Protein AF-A0A1H9DHJ3-F1 (afdb_monomer_lite)

Organism: NCBI:txid355243

InterPro domains:
  IPR011577 Cytochrome b561, bacterial/Ni-hydrogenase [PF01292] (8-57)
  IPR016174 Di-haem cytochrome, transmembrane [SSF81342] (3-71)
  IPR051542 Hydrogenase-associated cytochrome [PTHR30485] (2-71)

Secondary structure (DSSP, 8-state):
------TTHHHHHHHHHHHHHHHHHHHHHTT-GGGHHHHHHHHHHHHHHHHHHHHHHHHT--------------

Structure (mmCIF, N/CA/C/O backbone):
data_AF-A0A1H9DHJ3-F1
#
_entry.id   AF-A0A1H9DHJ3-F1
#
loop_
_atom_site.group_PDB
_atom_site.id
_atom_site.type_symbol
_atom_site.label_atom_id
_atom_site.label_alt_id
_atom_site.label_comp_id
_atom_site.label_asym_id
_atom_site.label_entity_id
_atom_site.label_seq_id
_atom_site.pdbx_PDB_ins_code
_atom_site.Cartn_x
_atom_site.Cartn_y
_atom_site.Cartn_z
_atom_site.occupancy
_atom_site.B_iso_or_equiv
_atom_site.auth_seq_id
_atom_site.auth_comp_id
_atom_site.auth_asym_id
_atom_site.auth_atom_id
_atom_site.pdbx_PDB_model_num
ATOM 1 N N . MET A 1 1 ? -5.242 -1.691 37.037 1.00 48.78 1 MET A N 1
ATOM 2 C CA . MET A 1 1 ? -5.790 -0.852 35.949 1.00 48.78 1 MET A CA 1
ATOM 3 C C . MET A 1 1 ? -5.420 -1.501 34.621 1.00 48.78 1 MET A C 1
ATOM 5 O O . MET A 1 1 ? -4.298 -1.345 34.158 1.00 48.78 1 MET A O 1
ATOM 9 N N . SER A 1 2 ? -6.298 -2.345 34.080 1.00 49.94 2 SER A N 1
ATOM 10 C CA . SER A 1 2 ? -6.086 -3.065 32.819 1.00 49.94 2 SER A CA 1
ATOM 11 C C . SER A 1 2 ? -6.204 -2.086 31.651 1.00 49.94 2 SER A C 1
ATOM 13 O O . SER A 1 2 ? -7.263 -1.519 31.394 1.00 49.94 2 SER A O 1
ATOM 15 N N . LYS A 1 3 ? -5.086 -1.838 30.969 1.00 61.25 3 LYS A N 1
ATOM 16 C CA . LYS A 1 3 ? -5.032 -0.973 29.789 1.00 61.25 3 LYS A CA 1
ATOM 17 C C . LYS A 1 3 ? -5.768 -1.686 28.655 1.00 61.25 3 LYS A C 1
ATOM 19 O O . LYS A 1 3 ? -5.290 -2.713 28.183 1.00 61.25 3 LYS A O 1
ATOM 24 N N . MET A 1 4 ? -6.932 -1.178 28.247 1.00 59.62 4 MET A N 1
ATOM 25 C CA . MET A 1 4 ? -7.608 -1.668 27.045 1.00 59.62 4 MET A CA 1
ATOM 26 C C . MET A 1 4 ? -6.707 -1.366 25.848 1.00 59.62 4 MET A C 1
ATOM 28 O O . MET A 1 4 ? -6.527 -0.210 25.468 1.00 59.62 4 MET A O 1
ATOM 32 N N . ILE A 1 5 ? -6.068 -2.401 25.310 1.00 67.06 5 ILE A N 1
ATOM 33 C CA . ILE A 1 5 ? -5.285 -2.291 24.085 1.00 67.06 5 ILE A CA 1
ATOM 34 C C . ILE A 1 5 ? -6.307 -2.242 22.959 1.00 67.06 5 ILE A C 1
ATOM 36 O O . ILE A 1 5 ? -6.994 -3.227 22.695 1.00 67.06 5 ILE A O 1
ATOM 40 N N . ASN A 1 6 ? -6.442 -1.079 22.332 1.00 63.50 6 ASN A N 1
ATOM 41 C CA . ASN A 1 6 ? -7.301 -0.924 21.175 1.00 63.50 6 ASN A CA 1
ATOM 42 C C . ASN A 1 6 ? -6.650 -1.679 20.005 1.00 63.50 6 ASN A C 1
ATOM 44 O O . ASN A 1 6 ? -5.752 -1.178 19.331 1.00 63.50 6 ASN A O 1
ATOM 48 N N . ILE A 1 7 ? -7.043 -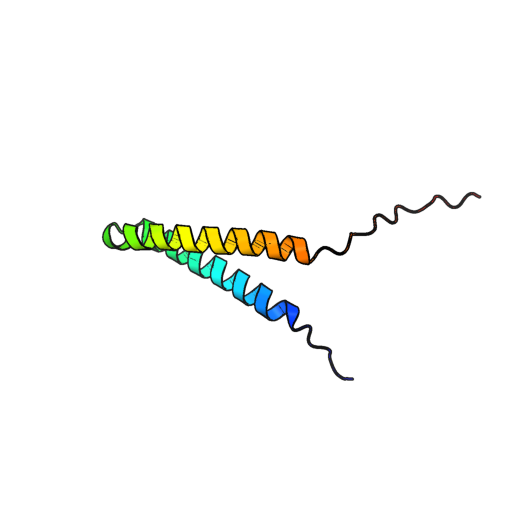2.942 19.819 1.00 62.91 7 ILE A N 1
ATOM 49 C CA . ILE A 1 7 ? -6.440 -3.852 18.830 1.00 62.91 7 ILE A CA 1
ATOM 50 C C . ILE A 1 7 ? -6.572 -3.290 17.401 1.00 62.91 7 ILE A C 1
ATOM 52 O O . ILE A 1 7 ? -5.775 -3.609 16.525 1.00 62.91 7 ILE A O 1
ATOM 56 N N . TRP A 1 8 ? -7.535 -2.387 17.198 1.00 65.88 8 TRP A N 1
ATOM 57 C CA . TRP A 1 8 ? -7.856 -1.697 15.949 1.00 65.88 8 TRP A CA 1
ATOM 58 C C . TRP A 1 8 ? -6.739 -0.805 15.381 1.00 65.88 8 TRP A C 1
ATOM 60 O O . TRP A 1 8 ? -6.721 -0.536 14.176 1.00 65.88 8 TRP A O 1
ATOM 70 N N . ASP A 1 9 ? -5.763 -0.404 16.196 1.00 68.94 9 ASP A N 1
ATOM 71 C CA . ASP A 1 9 ? -4.630 0.404 15.731 1.00 68.94 9 ASP A CA 1
ATOM 72 C C . ASP A 1 9 ? -3.564 -0.431 15.000 1.00 68.94 9 ASP A C 1
ATOM 74 O O . ASP A 1 9 ? -2.867 0.067 14.114 1.00 68.94 9 ASP A O 1
ATOM 78 N N . ILE A 1 10 ? -3.447 -1.721 15.324 1.00 76.25 10 ILE A N 1
ATOM 79 C CA . ILE A 1 10 ? -2.441 -2.627 14.749 1.00 76.25 10 ILE A CA 1
ATOM 80 C C . ILE A 1 10 ? -2.667 -2.885 13.247 1.00 76.25 10 ILE A C 1
ATOM 82 O O . ILE A 1 10 ? -1.729 -2.650 12.478 1.00 76.25 10 ILE A O 1
ATOM 86 N N . PRO A 1 11 ? -3.862 -3.312 12.780 1.00 73.50 11 PRO A N 1
ATOM 87 C CA . PRO A 1 11 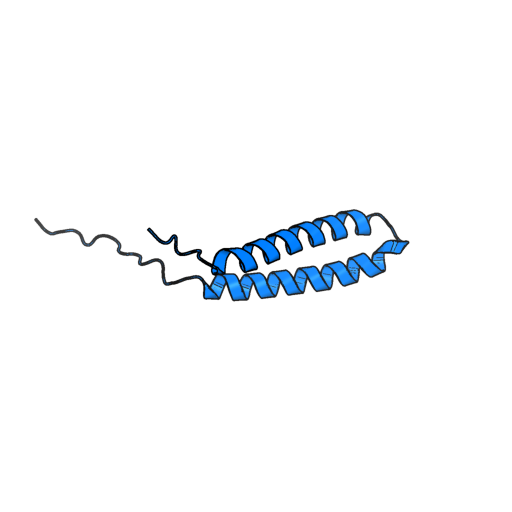? -4.087 -3.566 11.358 1.00 73.50 11 PRO A CA 1
ATOM 88 C C . PRO A 1 11 ? -3.923 -2.290 10.527 1.00 73.50 11 PRO A C 1
ATOM 90 O O . PRO A 1 11 ? -3.291 -2.316 9.474 1.00 73.50 11 PRO A O 1
ATOM 93 N N . THR A 1 12 ? -4.392 -1.148 11.038 1.00 78.06 12 THR A N 1
ATOM 94 C CA . THR A 1 12 ? -4.261 0.149 10.359 1.00 78.06 12 THR A CA 1
ATOM 95 C C . THR A 1 12 ? -2.793 0.545 10.165 1.00 78.06 12 THR A C 1
ATOM 97 O O . THR A 1 12 ? -2.413 1.028 9.096 1.00 78.06 12 THR A O 1
ATOM 100 N N . ARG A 1 13 ? -1.941 0.312 11.173 1.00 80.75 13 ARG A N 1
ATOM 101 C CA . ARG A 1 13 ? -0.501 0.595 11.085 1.00 80.75 13 ARG A CA 1
ATOM 102 C C . ARG A 1 13 ? 0.203 -0.351 10.121 1.00 80.75 13 ARG A C 1
ATOM 104 O O . ARG A 1 13 ? 0.993 0.132 9.318 1.00 80.75 13 ARG A O 1
ATOM 111 N N . LEU A 1 14 ? -0.097 -1.650 10.154 1.00 82.81 14 LEU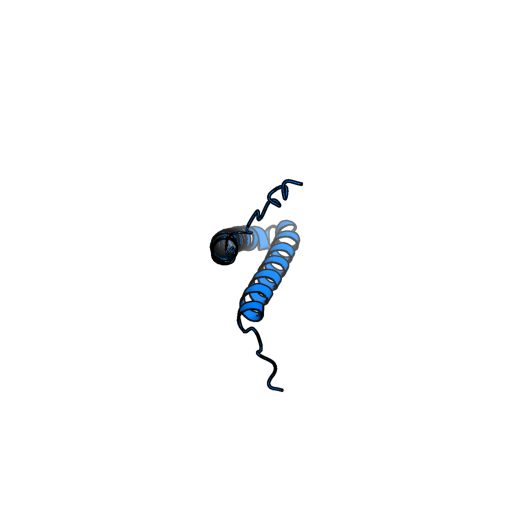 A N 1
ATOM 112 C CA . LEU A 1 14 ? 0.459 -2.613 9.195 1.00 82.81 14 LEU A CA 1
ATOM 113 C C . LEU A 1 14 ? 0.142 -2.209 7.751 1.00 82.81 14 LEU A C 1
ATOM 115 O O . LEU A 1 14 ? 1.056 -2.134 6.938 1.00 82.81 14 LEU A O 1
ATOM 119 N N . PHE A 1 15 ? -1.106 -1.831 7.462 1.00 81.81 15 PHE A N 1
ATOM 120 C CA . PHE A 1 15 ? -1.494 -1.331 6.139 1.00 81.81 15 PHE A CA 1
ATOM 121 C C . PHE A 1 1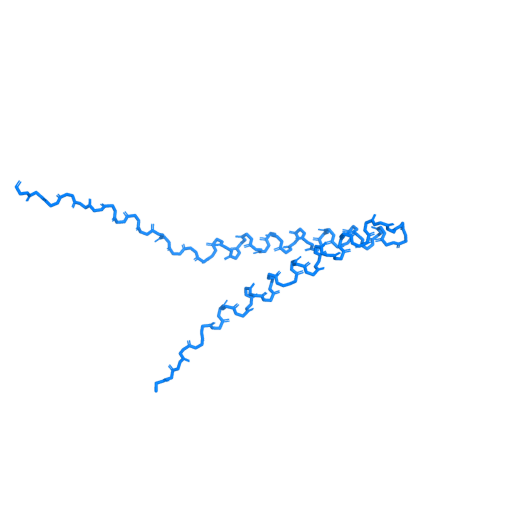5 ? -0.722 -0.081 5.719 1.00 81.81 15 PHE A C 1
ATOM 123 O O . PHE A 1 15 ? -0.275 0.014 4.578 1.00 81.81 15 PHE A O 1
ATOM 130 N N . HIS A 1 16 ? -0.556 0.880 6.630 1.00 82.06 16 HIS A N 1
ATOM 131 C CA . HIS A 1 16 ? 0.206 2.090 6.338 1.00 82.06 16 HIS A CA 1
ATOM 132 C C . HIS A 1 16 ? 1.668 1.770 5.999 1.00 82.06 16 HIS A C 1
ATOM 134 O O . HIS A 1 16 ? 2.179 2.255 4.992 1.00 82.06 16 HIS A O 1
ATOM 140 N N . TRP A 1 17 ? 2.316 0.907 6.787 1.00 86.88 17 TRP A N 1
ATOM 141 C CA . TRP A 1 17 ? 3.692 0.478 6.530 1.00 86.88 17 TRP A CA 1
ATOM 142 C C . TRP A 1 17 ? 3.829 -0.311 5.224 1.00 86.88 17 TRP A C 1
ATOM 144 O O . TRP A 1 17 ? 4.785 -0.081 4.486 1.00 86.88 17 TRP A O 1
ATOM 154 N N . SER A 1 18 ? 2.865 -1.172 4.883 1.00 86.19 18 SER A N 1
ATOM 155 C CA . SER A 1 18 ? 2.830 -1.853 3.583 1.00 86.19 18 SER A CA 1
ATOM 156 C C . SER A 1 18 ? 2.732 -0.868 2.420 1.00 86.19 18 SER A C 1
ATOM 158 O O . SER A 1 18 ? 3.415 -1.052 1.418 1.00 86.19 18 SER A O 1
ATOM 160 N N . LEU A 1 19 ? 1.935 0.196 2.557 1.00 86.69 19 LEU A N 1
ATOM 161 C CA . LEU A 1 19 ? 1.791 1.234 1.533 1.00 86.69 19 LEU A CA 1
ATOM 162 C C . LEU A 1 19 ? 3.119 1.970 1.308 1.00 86.69 19 LEU A C 1
ATOM 164 O O . LEU A 1 19 ? 3.544 2.126 0.168 1.00 86.69 19 LEU A O 1
ATOM 168 N N . VAL A 1 20 ? 3.811 2.346 2.388 1.00 89.88 20 VAL A N 1
ATOM 169 C CA . VAL A 1 20 ? 5.140 2.977 2.315 1.00 89.88 20 VAL A CA 1
ATOM 170 C C . VAL A 1 20 ? 6.165 2.045 1.657 1.00 89.88 20 VAL A C 1
ATOM 172 O O . VAL A 1 20 ? 6.905 2.483 0.778 1.00 89.88 20 VAL A O 1
ATOM 175 N N . ALA A 1 21 ? 6.188 0.762 2.032 1.00 89.75 21 ALA A N 1
ATOM 176 C CA . ALA A 1 21 ? 7.105 -0.223 1.458 1.00 89.75 21 ALA A CA 1
ATOM 177 C C . ALA A 1 21 ? 6.863 -0.442 -0.046 1.00 89.75 21 ALA A C 1
ATOM 179 O O . ALA A 1 21 ? 7.812 -0.437 -0.828 1.00 89.75 21 ALA A O 1
ATOM 180 N N . LEU A 1 22 ? 5.599 -0.573 -0.462 1.00 89.19 22 LEU A N 1
ATOM 181 C CA . LEU A 1 22 ? 5.216 -0.686 -1.873 1.00 89.19 22 LEU A CA 1
ATOM 182 C C . LEU A 1 22 ? 5.582 0.566 -2.667 1.00 89.19 22 LEU A C 1
ATOM 184 O O . LEU A 1 22 ? 6.093 0.458 -3.776 1.00 89.19 22 LEU A O 1
ATOM 188 N N . PHE A 1 23 ? 5.365 1.748 -2.096 1.00 88.69 23 PHE A N 1
ATOM 189 C CA . PHE A 1 23 ? 5.705 3.005 -2.753 1.00 88.69 23 PHE A CA 1
ATOM 190 C C . PHE A 1 23 ? 7.216 3.134 -2.995 1.00 88.69 23 PHE A C 1
ATOM 192 O O . PHE A 1 23 ? 7.637 3.477 -4.096 1.00 88.69 23 PHE A O 1
ATOM 199 N N . LEU A 1 24 ? 8.040 2.780 -2.004 1.00 91.94 24 LEU A N 1
ATOM 200 C CA . LEU A 1 24 ? 9.497 2.695 -2.157 1.00 91.94 24 LEU A CA 1
ATOM 201 C C . LEU A 1 24 ? 9.908 1.669 -3.220 1.00 91.94 24 LEU A C 1
ATOM 203 O O . LEU A 1 24 ? 10.768 1.960 -4.047 1.00 91.94 24 LEU A O 1
ATOM 207 N N . PHE A 1 25 ? 9.274 0.495 -3.229 1.00 89.56 25 PHE A N 1
ATOM 208 C CA . PHE A 1 25 ? 9.536 -0.542 -4.225 1.00 89.56 25 PHE A CA 1
ATOM 209 C C . PHE A 1 25 ? 9.241 -0.064 -5.652 1.00 89.56 25 PHE A C 1
ATOM 211 O O . PHE A 1 25 ? 10.042 -0.308 -6.549 1.00 89.56 25 PHE A O 1
ATOM 218 N N . LEU A 1 26 ? 8.137 0.658 -5.858 1.00 88.62 26 LEU A N 1
ATOM 219 C CA . LEU A 1 26 ? 7.778 1.259 -7.145 1.00 88.62 26 LEU A CA 1
ATOM 220 C C . LEU A 1 26 ? 8.805 2.302 -7.605 1.00 88.62 26 LEU A C 1
ATOM 222 O O . LEU A 1 26 ? 9.178 2.290 -8.775 1.00 88.62 26 LEU A O 1
ATOM 226 N N . ILE A 1 27 ? 9.295 3.159 -6.700 1.00 89.31 27 ILE A N 1
ATOM 227 C CA . ILE A 1 27 ? 10.341 4.146 -7.021 1.00 89.31 27 ILE A CA 1
ATOM 228 C C . ILE A 1 27 ? 11.618 3.446 -7.493 1.00 89.31 27 ILE A C 1
ATOM 230 O O . ILE A 1 27 ? 12.169 3.819 -8.522 1.00 89.31 27 ILE A O 1
ATOM 234 N N . ILE A 1 28 ? 12.073 2.424 -6.764 1.00 88.31 28 ILE A N 1
ATOM 235 C CA . ILE A 1 28 ? 13.317 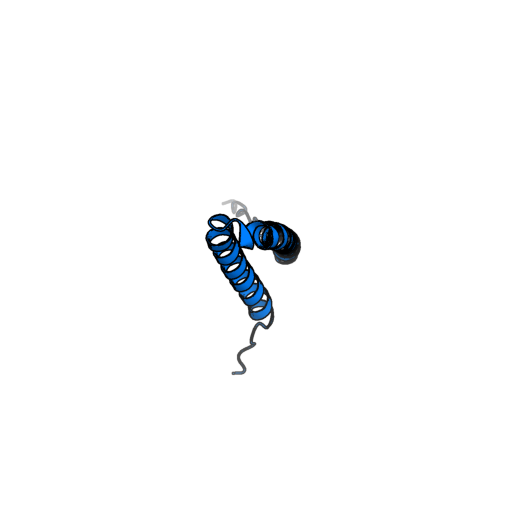1.709 -7.086 1.00 88.31 28 ILE A CA 1
ATOM 236 C C . ILE A 1 28 ? 13.158 0.889 -8.372 1.00 88.31 28 ILE A C 1
ATOM 238 O O . ILE A 1 28 ? 14.029 0.909 -9.233 1.00 88.31 28 ILE A O 1
ATOM 242 N N . SER A 1 29 ? 12.031 0.193 -8.523 1.00 88.19 29 SER A N 1
ATOM 243 C CA . SER A 1 29 ? 11.785 -0.684 -9.674 1.00 88.19 29 SER A CA 1
ATOM 244 C C . SER A 1 29 ? 11.528 0.087 -10.970 1.00 88.19 29 SER A C 1
ATOM 246 O O . SER A 1 29 ? 11.653 -0.489 -12.041 1.00 88.19 29 SER A O 1
ATOM 248 N N . GLY A 1 30 ? 11.161 1.372 -10.893 1.00 83.69 30 GLY A N 1
ATOM 249 C CA . GLY A 1 30 ? 10.902 2.204 -12.073 1.00 83.69 30 GLY A CA 1
ATOM 250 C C . GLY A 1 30 ? 12.159 2.629 -12.838 1.00 83.69 30 GLY A C 1
ATOM 251 O O . GLY A 1 30 ? 12.050 3.005 -13.998 1.00 83.69 30 GLY A O 1
ATOM 252 N N . ASP A 1 31 ? 13.337 2.557 -12.213 1.00 83.50 31 ASP A N 1
ATOM 253 C CA . ASP A 1 31 ? 14.621 2.931 -12.830 1.00 83.50 31 ASP A CA 1
ATOM 254 C C . ASP A 1 31 ? 15.302 1.750 -13.551 1.00 83.50 31 ASP A C 1
ATOM 256 O O . ASP A 1 31 ? 16.352 1.897 -14.166 1.00 83.50 31 ASP A O 1
ATOM 260 N N . SER A 1 32 ? 14.729 0.547 -13.459 1.00 83.12 32 SER A N 1
ATOM 261 C CA . SER A 1 32 ? 15.301 -0.681 -14.017 1.00 83.12 32 SER A CA 1
ATOM 262 C C . SER A 1 32 ? 14.346 -1.323 -15.022 1.00 83.12 32 SER A C 1
ATOM 264 O O . SER A 1 32 ? 13.254 -1.745 -14.646 1.00 83.12 32 SER A O 1
ATOM 266 N N . ASP A 1 33 ? 14.781 -1.481 -16.275 1.00 79.56 33 ASP A N 1
ATOM 267 C CA . ASP A 1 33 ? 13.984 -2.143 -17.324 1.00 79.56 33 ASP A CA 1
ATOM 268 C C . ASP A 1 33 ? 13.640 -3.602 -16.963 1.00 79.56 33 ASP A C 1
ATOM 270 O O . ASP A 1 33 ? 12.511 -4.044 -17.175 1.00 79.56 33 ASP A O 1
ATOM 274 N N . ASP A 1 34 ? 14.560 -4.322 -16.310 1.00 84.44 34 ASP A N 1
ATOM 275 C CA . ASP A 1 34 ? 14.343 -5.704 -15.847 1.00 84.44 34 ASP A CA 1
ATOM 276 C C . ASP A 1 34 ? 13.288 -5.814 -14.731 1.00 84.44 34 ASP A C 1
ATOM 278 O O . ASP A 1 34 ? 12.696 -6.873 -14.513 1.00 84.44 34 ASP A O 1
ATOM 282 N N . LEU A 1 35 ? 13.043 -4.723 -14.000 1.00 86.56 35 LEU A N 1
ATOM 283 C CA . LEU A 1 35 ? 12.068 -4.670 -12.909 1.00 86.56 35 LEU A CA 1
ATOM 284 C C . LEU A 1 35 ? 10.769 -3.978 -13.323 1.00 86.56 35 LEU A C 1
ATOM 286 O O . LEU A 1 35 ? 9.857 -3.870 -12.504 1.00 86.56 35 LEU A O 1
ATOM 290 N N . MET A 1 36 ? 10.637 -3.563 -14.584 1.00 85.25 36 MET A N 1
ATOM 291 C CA . MET A 1 36 ? 9.455 -2.866 -15.087 1.00 85.25 36 MET A CA 1
ATOM 292 C C . MET A 1 36 ? 8.188 -3.729 -14.975 1.00 85.25 36 MET A C 1
ATOM 294 O O . MET A 1 36 ? 7.120 -3.236 -14.614 1.00 85.25 36 MET A O 1
ATOM 298 N N . GLU A 1 37 ? 8.294 -5.044 -15.196 1.00 87.69 37 GLU A N 1
ATOM 299 C CA . GLU A 1 37 ? 7.168 -5.969 -14.999 1.00 87.69 37 GLU A CA 1
ATOM 300 C C . GLU A 1 37 ? 6.723 -6.002 -13.524 1.00 87.69 37 GLU A C 1
ATOM 302 O O . GLU A 1 37 ? 5.536 -5.880 -13.205 1.00 87.69 37 GLU A O 1
ATOM 307 N N . TRP A 1 38 ? 7.687 -6.061 -12.602 1.00 87.25 38 TRP A N 1
ATOM 308 C CA . TRP A 1 38 ? 7.432 -5.977 -11.165 1.00 87.25 38 TRP A CA 1
ATOM 309 C C . TRP A 1 38 ? 6.906 -4.605 -10.739 1.00 87.25 38 TRP A C 1
ATOM 311 O O . TRP A 1 38 ? 6.084 -4.534 -9.825 1.00 87.25 38 TRP A O 1
ATOM 321 N N . HIS A 1 39 ? 7.312 -3.527 -11.411 1.00 89.38 39 HIS A N 1
ATOM 322 C CA . HIS A 1 39 ? 6.775 -2.185 -11.206 1.00 89.38 39 HIS A CA 1
ATOM 323 C C . HIS A 1 39 ? 5.275 -2.148 -11.533 1.00 89.38 39 HIS A C 1
ATOM 325 O O . HIS A 1 39 ? 4.488 -1.651 -10.724 1.00 89.38 39 HIS A O 1
ATOM 331 N N . PHE A 1 40 ? 4.843 -2.750 -12.649 1.00 88.12 40 PHE A N 1
ATOM 332 C CA . PHE A 1 40 ? 3.419 -2.855 -12.989 1.00 88.12 40 PHE A CA 1
ATOM 333 C C . PHE A 1 40 ? 2.629 -3.674 -11.960 1.00 88.12 40 PHE A C 1
ATOM 335 O O . PHE A 1 40 ? 1.593 -3.208 -11.477 1.00 88.12 40 PHE A O 1
ATOM 342 N N . TYR A 1 41 ? 3.117 -4.853 -11.559 1.00 91.06 41 TYR A N 1
ATOM 343 C CA . TYR A 1 41 ? 2.471 -5.645 -10.500 1.00 91.06 41 TYR A CA 1
ATOM 344 C C . TYR A 1 41 ? 2.429 -4.900 -9.159 1.00 91.06 41 TYR A C 1
ATOM 346 O O . TYR A 1 41 ? 1.407 -4.924 -8.467 1.00 91.06 41 TYR A O 1
ATOM 354 N N . GLY A 1 42 ? 3.503 -4.187 -8.815 1.00 89.50 42 GLY A N 1
ATOM 355 C CA . GLY A 1 42 ? 3.577 -3.313 -7.647 1.00 89.50 42 GLY A CA 1
ATOM 356 C C . GLY A 1 42 ? 2.531 -2.200 -7.695 1.00 89.50 42 GLY A C 1
ATOM 357 O O . GLY A 1 42 ? 1.885 -1.923 -6.686 1.00 89.50 42 GLY A O 1
ATOM 358 N N . GLY A 1 43 ? 2.289 -1.620 -8.872 1.00 88.44 43 GLY A N 1
ATOM 359 C CA . GLY A 1 43 ? 1.251 -0.616 -9.103 1.00 88.44 43 GLY A CA 1
ATOM 360 C C . GLY A 1 43 ? -0.158 -1.162 -8.870 1.00 88.44 43 GLY A C 1
ATOM 361 O O . GLY A 1 43 ? -0.959 -0.530 -8.175 1.00 88.44 43 GLY A O 1
ATOM 362 N N . TYR A 1 44 ? -0.450 -2.371 -9.361 1.00 90.94 44 TYR A N 1
ATOM 363 C CA . TYR A 1 44 ? -1.721 -3.048 -9.084 1.00 90.94 44 TYR A CA 1
ATOM 364 C C . TYR A 1 44 ? -1.913 -3.311 -7.587 1.00 90.94 44 TYR A C 1
ATOM 366 O O . TYR A 1 44 ? -2.968 -2.981 -7.038 1.00 90.94 44 TYR A O 1
ATOM 374 N N . LEU A 1 45 ? -0.886 -3.815 -6.900 1.00 90.06 45 LEU A N 1
ATOM 375 C CA . LEU A 1 45 ? -0.910 -4.009 -5.447 1.00 90.06 45 LEU A CA 1
ATOM 376 C C . LEU A 1 45 ? -1.148 -2.691 -4.699 1.00 90.06 45 LEU A C 1
ATOM 378 O O . LEU A 1 45 ? -2.019 -2.628 -3.831 1.00 90.06 45 LEU A O 1
ATOM 382 N N . LEU A 1 46 ? -0.434 -1.624 -5.068 1.00 89.12 46 LEU A N 1
ATOM 383 C CA . LEU A 1 46 ? -0.596 -0.298 -4.474 1.00 89.12 46 LEU A CA 1
ATOM 384 C C . LEU A 1 46 ? -2.031 0.217 -4.655 1.00 89.12 46 LEU A C 1
ATOM 386 O O . LEU A 1 46 ? -2.642 0.678 -3.690 1.00 89.12 46 LEU A O 1
ATOM 390 N N . SER A 1 47 ? -2.595 0.095 -5.860 1.00 87.56 47 SER A N 1
ATOM 391 C CA . SER A 1 47 ? -3.974 0.508 -6.140 1.00 87.56 47 SER A CA 1
ATOM 392 C C . SER A 1 47 ? -4.992 -0.258 -5.284 1.00 87.56 47 SER A C 1
ATOM 394 O O . SER A 1 47 ? -5.886 0.354 -4.698 1.00 87.56 47 SER A O 1
ATOM 396 N N . GLY A 1 48 ? -4.804 -1.572 -5.109 1.00 88.81 48 GLY A N 1
ATOM 397 C CA . GLY A 1 48 ? -5.633 -2.404 -4.238 1.00 88.81 48 GLY A CA 1
ATOM 398 C C . GLY A 1 48 ? -5.558 -1.974 -2.771 1.00 88.81 48 GLY A C 1
ATOM 399 O O . GLY A 1 48 ? -6.593 -1.831 -2.115 1.00 88.81 48 GLY A O 1
ATOM 400 N N . LEU A 1 49 ? -4.353 -1.688 -2.261 1.00 86.00 49 LEU A N 1
ATOM 401 C CA . LEU A 1 49 ? -4.171 -1.167 -0.901 1.00 86.00 49 LEU A CA 1
ATOM 402 C C . LEU A 1 49 ? -4.830 0.204 -0.706 1.00 86.00 49 LEU A C 1
ATOM 404 O O . LEU A 1 49 ? -5.393 0.457 0.360 1.00 86.00 49 LEU A O 1
ATOM 408 N N . ILE A 1 50 ? -4.788 1.083 -1.709 1.00 84.69 50 ILE A N 1
ATOM 409 C CA . ILE A 1 50 ? -5.448 2.394 -1.655 1.00 84.69 50 ILE A CA 1
ATOM 410 C C . ILE A 1 50 ? -6.969 2.226 -1.579 1.00 84.69 50 ILE A C 1
ATOM 412 O O . ILE A 1 50 ? -7.601 2.831 -0.712 1.00 84.69 50 ILE A O 1
ATOM 416 N N . VAL A 1 51 ? -7.564 1.377 -2.423 1.00 86.31 51 VAL A N 1
ATOM 417 C CA . VAL A 1 51 ? -9.010 1.090 -2.381 1.00 86.31 51 VAL A CA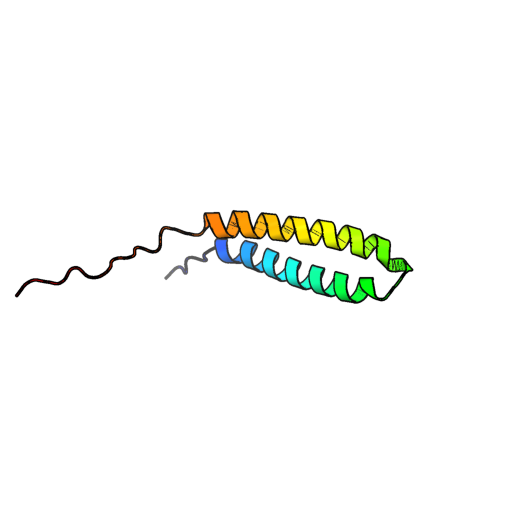 1
ATOM 418 C C . VAL A 1 51 ? -9.408 0.533 -1.016 1.00 86.31 51 VAL A C 1
ATOM 420 O O . VAL A 1 51 ? -10.349 1.028 -0.393 1.00 86.31 51 VAL A O 1
ATOM 423 N N . PHE A 1 52 ? -8.644 -0.429 -0.497 1.00 82.81 52 PHE A N 1
ATOM 424 C CA . PHE A 1 52 ? -8.854 -0.954 0.848 1.00 82.81 52 PHE A CA 1
ATOM 425 C C . PHE A 1 52 ? -8.777 0.154 1.913 1.00 82.81 52 PHE A C 1
ATOM 427 O O . PHE A 1 52 ? -9.632 0.234 2.796 1.00 82.81 52 PHE A O 1
ATOM 434 N N . ARG A 1 53 ? -7.792 1.058 1.818 1.00 80.06 53 ARG A N 1
ATOM 435 C CA . ARG A 1 53 ? -7.614 2.175 2.756 1.00 80.06 53 ARG A CA 1
ATOM 436 C C . ARG A 1 53 ? -8.801 3.132 2.757 1.00 80.06 53 ARG A C 1
ATOM 438 O O . ARG A 1 53 ? -9.152 3.625 3.832 1.00 80.06 53 ARG A O 1
ATOM 445 N N . LEU A 1 54 ? -9.391 3.397 1.592 1.00 78.06 54 LEU A N 1
ATOM 446 C CA . LEU A 1 54 ? -10.577 4.244 1.447 1.00 78.06 54 LEU A CA 1
ATOM 447 C C . LEU A 1 54 ? -11.802 3.595 2.099 1.00 78.06 54 LEU A C 1
ATOM 449 O O . LEU A 1 54 ? -12.485 4.247 2.887 1.00 78.06 54 LEU A O 1
ATOM 453 N N . ILE A 1 55 ? -12.022 2.300 1.855 1.00 80.38 55 ILE A N 1
ATOM 454 C CA . ILE A 1 55 ? -13.103 1.526 2.484 1.00 80.38 55 ILE A CA 1
ATOM 455 C C . ILE A 1 55 ? -12.943 1.532 4.013 1.00 80.38 55 ILE A C 1
ATOM 457 O O . ILE A 1 55 ? -13.887 1.828 4.746 1.00 80.38 55 ILE A O 1
ATOM 461 N N . TRP A 1 56 ? -11.726 1.288 4.505 1.00 75.06 56 TRP A N 1
ATOM 462 C CA . TRP A 1 56 ? -11.426 1.256 5.939 1.00 75.06 56 TRP A CA 1
ATOM 463 C C . TRP A 1 56 ? -11.505 2.635 6.608 1.00 75.06 56 TRP A C 1
ATOM 465 O O . TRP A 1 56 ? -11.982 2.765 7.732 1.00 75.06 56 TRP A O 1
ATOM 475 N N . GLY A 1 57 ? -11.055 3.691 5.921 1.00 68.44 57 GLY A N 1
ATOM 476 C CA . GLY A 1 57 ? -11.154 5.073 6.397 1.00 68.44 57 GLY A CA 1
ATOM 477 C C . GLY A 1 57 ? -12.599 5.560 6.509 1.00 68.44 57 GLY A C 1
ATOM 478 O O . GLY A 1 57 ? -12.912 6.304 7.434 1.00 68.44 57 GLY A O 1
ATOM 479 N N . GLY A 1 58 ? -13.482 5.093 5.621 1.00 64.50 58 GLY A N 1
ATOM 480 C CA . GLY A 1 58 ? -14.920 5.351 5.701 1.00 64.50 58 GLY A CA 1
ATOM 481 C C . GLY A 1 58 ? -15.603 4.615 6.858 1.00 64.50 58 GLY A C 1
ATOM 482 O O . GLY A 1 58 ? -16.459 5.188 7.527 1.00 64.50 58 GLY A O 1
ATOM 483 N N . ALA A 1 59 ? -15.183 3.380 7.152 1.00 63.78 59 ALA A N 1
ATOM 484 C CA . ALA A 1 59 ? -15.744 2.575 8.241 1.00 63.78 59 ALA A CA 1
ATOM 485 C C . ALA A 1 59 ? -15.448 3.134 9.652 1.00 63.78 59 ALA A C 1
ATOM 487 O O . ALA A 1 59 ? -16.156 2.814 10.603 1.00 63.78 59 ALA A O 1
ATOM 488 N N . GLY A 1 60 ? -14.421 3.979 9.795 1.00 55.00 60 GLY A N 1
ATOM 489 C CA . GLY A 1 60 ? -13.986 4.556 11.071 1.00 55.00 60 GLY A CA 1
ATOM 490 C C . GLY A 1 60 ? -14.565 5.929 11.420 1.00 55.00 60 GLY A C 1
ATOM 491 O O . GLY A 1 60 ? -14.064 6.547 12.356 1.00 55.00 60 GLY A O 1
ATOM 492 N N . ASN A 1 61 ? -15.561 6.443 10.690 1.00 50.34 61 ASN A N 1
ATOM 493 C CA . ASN A 1 61 ? -16.121 7.774 10.941 1.00 50.34 61 ASN A CA 1
ATOM 494 C C . ASN A 1 61 ? -17.473 7.695 11.680 1.00 50.34 61 ASN A C 1
ATOM 496 O O . ASN A 1 61 ? -18.522 7.793 11.037 1.00 50.34 61 ASN A O 1
ATOM 500 N N . PRO A 1 62 ? -17.506 7.565 13.022 1.00 51.56 62 PRO A N 1
ATOM 501 C CA . PRO A 1 62 ? -18.692 7.931 13.769 1.00 51.56 62 PRO A CA 1
ATOM 502 C C . PRO A 1 62 ? -18.792 9.454 13.691 1.00 51.56 62 PRO A C 1
ATOM 504 O O . PRO A 1 62 ? -18.056 10.166 14.368 1.00 51.56 62 PRO A O 1
ATOM 507 N N . LEU A 1 63 ? -19.629 9.923 12.764 1.00 51.38 63 LEU A N 1
ATOM 508 C CA . LEU A 1 63 ? -20.266 11.240 12.717 1.00 51.38 63 LEU A CA 1
ATOM 509 C C . LEU A 1 63 ? -19.657 12.231 13.717 1.00 51.38 63 LEU A C 1
ATOM 511 O O . LEU A 1 63 ? -20.038 12.262 14.888 1.00 51.38 63 LEU A O 1
ATOM 515 N N . ARG A 1 64 ? -18.700 13.038 13.244 1.00 47.78 64 ARG A N 1
ATOM 516 C CA . ARG A 1 64 ? -18.205 14.208 13.968 1.00 47.78 64 ARG A CA 1
ATOM 517 C C . ARG A 1 64 ? -19.414 15.103 14.215 1.00 47.78 64 ARG A C 1
ATOM 519 O O . ARG A 1 64 ? -19.830 15.837 13.324 1.00 47.78 64 ARG A O 1
ATOM 526 N N . SER A 1 65 ? -20.022 14.941 15.389 1.00 57.81 65 SER A N 1
ATOM 527 C CA . SER A 1 65 ? -21.153 15.727 15.851 1.00 57.81 65 SER A CA 1
ATOM 528 C C . SER A 1 65 ? -20.740 17.187 15.770 1.00 57.81 65 SER A C 1
ATOM 530 O O . SER A 1 65 ? -19.947 17.679 16.574 1.00 57.81 65 SER A O 1
ATOM 532 N N . PHE A 1 66 ? -21.242 17.870 14.746 1.00 56.38 66 PHE A N 1
ATOM 533 C CA . PHE A 1 66 ? -21.325 19.315 14.724 1.00 56.38 66 PHE A CA 1
ATOM 534 C C . PHE A 1 66 ? -22.369 19.706 15.771 1.00 56.38 66 PHE A C 1
ATOM 536 O O . PHE A 1 66 ? -23.482 20.104 15.443 1.00 56.38 66 PHE A O 1
ATOM 543 N N . GLN A 1 67 ? -22.017 19.589 17.051 1.00 59.94 67 GLN A N 1
ATOM 544 C CA . GLN A 1 67 ? -22.736 20.269 18.118 1.00 59.94 67 GLN A CA 1
ATOM 545 C C . GLN A 1 67 ? -22.297 21.733 18.084 1.00 59.94 67 GLN A C 1
ATOM 547 O O . GLN A 1 67 ? -21.520 22.212 18.907 1.00 59.94 67 GLN A O 1
ATOM 552 N N . PHE A 1 68 ? -22.742 22.412 17.025 1.00 62.50 68 PHE A N 1
ATOM 553 C CA . PHE A 1 68 ? -22.650 23.848 16.850 1.00 62.50 68 PHE A CA 1
ATOM 554 C C . PHE A 1 68 ? -23.557 24.449 17.924 1.00 62.50 68 PHE A C 1
ATOM 556 O O . PHE A 1 68 ? -24.780 24.421 17.824 1.00 62.50 68 PHE A O 1
ATOM 563 N N . ILE A 1 69 ? -22.907 24.817 19.022 1.00 63.69 69 ILE A N 1
ATOM 564 C CA . ILE A 1 69 ? -23.381 25.541 20.199 1.00 63.69 69 ILE A CA 1
ATOM 565 C C . ILE A 1 69 ? -24.701 26.273 19.914 1.00 63.69 69 ILE A C 1
ATOM 567 O O . ILE A 1 69 ? -24.734 27.225 19.136 1.00 63.69 69 ILE A O 1
ATOM 571 N N . GLN A 1 70 ? -25.788 25.832 20.554 1.00 70.56 70 GLN A N 1
ATOM 572 C CA . GLN A 1 70 ? -27.007 26.633 20.602 1.00 70.56 70 GLN A CA 1
ATOM 573 C C . GLN A 1 70 ? -26.693 27.927 21.368 1.00 70.56 70 GLN A C 1
ATOM 575 O O . GLN A 1 70 ? -26.098 27.846 22.447 1.00 70.56 70 GLN A O 1
ATOM 580 N N . PRO A 1 71 ? -27.058 29.115 20.855 1.00 66.25 71 PRO A N 1
ATOM 581 C CA . PRO A 1 71 ? -26.951 30.334 21.635 1.00 66.25 71 PRO A CA 1
ATOM 582 C C . PRO A 1 71 ? -27.954 30.241 22.787 1.00 66.25 71 PRO A C 1
ATOM 584 O O . PRO A 1 71 ? -29.165 30.251 22.584 1.00 66.25 71 PRO A O 1
ATOM 587 N N . GLN A 1 72 ? -27.436 30.101 24.003 1.00 70.19 72 GLN A N 1
ATOM 588 C CA . GLN A 1 72 ? -28.214 30.242 25.226 1.00 70.19 72 GLN A CA 1
ATOM 589 C C . GLN A 1 72 ? -28.750 31.678 25.296 1.00 70.19 72 GLN A C 1
ATOM 591 O O . GLN A 1 72 ? -27.984 32.632 25.427 1.00 70.19 72 GLN A O 1
ATOM 596 N N . SER A 1 73 ? -30.064 31.815 25.112 1.00 67.06 73 SER A N 1
ATOM 597 C CA . SER A 1 73 ? -30.805 33.070 25.216 1.00 67.06 73 SER A CA 1
ATOM 598 C C . SER A 1 73 ? -30.739 33.599 26.649 1.00 67.06 73 SER A C 1
ATOM 600 O O . SER A 1 73 ? -31.214 32.924 27.566 1.00 67.06 73 SER A O 1
ATOM 602 N N . GLY A 1 74 ? -30.166 34.790 26.811 1.00 55.19 74 GLY A N 1
ATOM 603 C CA . GLY A 1 74 ? -30.315 35.655 27.980 1.00 55.19 74 GLY A CA 1
ATOM 604 C C . GLY A 1 74 ? -31.005 36.943 27.569 1.00 55.19 74 GLY A C 1
ATOM 605 O O . GLY A 1 74 ? -30.726 37.399 26.436 1.00 55.19 74 GLY A O 1
#

pLDDT: mean 76.3, std 13.26, range [47.78, 91.94]

Foldseek 3Di:
DDPPDPCVVVVVVVLVVVLVVLVVVLVVLVVDPVSVVVNVVSVVVNVVSVVVVVVVVVVPDPDPPPPVDDPDDD

Radius of gyration: 20.47 Å; chains: 1; bounding box: 46×42×53 Å

Sequence (74 aa):
MSKMINIWDIPTRLFHWSLVALFLFLIISGDSDDLMEWHFYGGYLLSGLIVFRLIWGGAGNPLRSFQFIQPQSG